Protein AF-A0A077QDA9-F1 (afdb_monomer)

Mean predicted aligned error: 16.92 Å

Organism: NCBI:txid1379677

Structure (mmCIF, N/CA/C/O backbone):
data_AF-A0A077QDA9-F1
#
_entry.id   AF-A0A077QDA9-F1
#
loop_
_atom_site.group_PDB
_atom_site.id
_atom_site.type_symbol
_atom_site.label_atom_id
_atom_site.label_alt_id
_atom_site.label_comp_id
_atom_site.label_asym_id
_atom_site.label_entity_id
_atom_site.label_seq_id
_atom_site.pdbx_PDB_ins_code
_atom_site.Cartn_x
_atom_site.Cartn_y
_atom_site.Cartn_z
_atom_site.occupancy
_atom_site.B_iso_or_equiv
_atom_site.auth_seq_id
_atom_site.auth_comp_id
_atom_site.auth_asym_id
_atom_site.auth_atom_id
_atom_site.pdbx_PDB_model_num
ATOM 1 N N . MET A 1 1 ? 4.779 4.333 -20.391 1.00 84.81 1 MET A N 1
ATOM 2 C CA . MET A 1 1 ? 4.611 2.876 -20.221 1.00 84.81 1 MET A CA 1
ATOM 3 C C . MET A 1 1 ? 5.271 2.506 -18.909 1.00 84.81 1 MET A C 1
ATOM 5 O O . MET A 1 1 ? 6.399 2.942 -18.692 1.00 84.81 1 MET A O 1
ATOM 9 N N . LYS A 1 2 ? 4.552 1.804 -18.035 1.00 90.75 2 LYS A N 1
ATOM 10 C CA . LYS A 1 2 ? 5.059 1.362 -16.731 1.00 90.75 2 LYS A CA 1
ATOM 11 C C . LYS A 1 2 ? 5.657 -0.035 -16.846 1.00 90.75 2 LYS A C 1
ATOM 13 O O . LYS A 1 2 ? 5.278 -0.793 -17.736 1.00 90.75 2 LYS A O 1
ATOM 18 N N . TYR A 1 3 ? 6.557 -0.365 -15.932 1.00 93.69 3 TYR A N 1
ATOM 19 C CA . TYR A 1 3 ? 7.216 -1.661 -15.848 1.00 93.69 3 TYR A CA 1
ATOM 20 C C . TYR A 1 3 ? 7.189 -2.170 -14.408 1.00 93.69 3 TYR A C 1
ATOM 22 O O . TYR A 1 3 ? 7.373 -1.383 -13.478 1.00 93.69 3 TYR A O 1
ATOM 30 N N . LEU A 1 4 ? 6.969 -3.473 -14.238 1.00 93.62 4 LEU A N 1
ATOM 31 C CA . LEU A 1 4 ? 7.128 -4.182 -12.975 1.00 93.62 4 LEU A CA 1
ATOM 32 C C . LEU A 1 4 ? 8.562 -4.697 -12.904 1.00 93.62 4 LEU A C 1
ATOM 34 O O . LEU A 1 4 ? 8.940 -5.564 -13.690 1.00 93.62 4 LEU A O 1
ATOM 38 N N . VAL A 1 5 ? 9.342 -4.164 -11.971 1.00 96.06 5 VAL A N 1
ATOM 39 C CA . VAL A 1 5 ? 10.663 -4.683 -11.619 1.00 96.06 5 VAL A CA 1
ATOM 40 C C . VAL A 1 5 ? 10.491 -5.752 -10.545 1.00 96.06 5 VAL A C 1
ATOM 42 O O . VAL A 1 5 ? 9.854 -5.493 -9.522 1.00 96.06 5 VAL A O 1
ATOM 45 N N . SER A 1 6 ? 11.067 -6.935 -10.759 1.00 91.75 6 SER A N 1
ATOM 46 C CA . SER A 1 6 ? 10.954 -8.055 -9.810 1.00 91.75 6 SER A CA 1
ATOM 47 C C . SER A 1 6 ? 12.058 -8.064 -8.751 1.00 91.75 6 SER A C 1
ATOM 49 O O . SER A 1 6 ? 11.792 -8.373 -7.595 1.00 91.75 6 SER A O 1
ATOM 51 N N . ASN A 1 7 ? 13.291 -7.720 -9.136 1.00 91.81 7 ASN A N 1
ATOM 52 C CA . ASN A 1 7 ? 14.493 -7.807 -8.300 1.00 91.81 7 ASN A CA 1
ATOM 53 C C . ASN A 1 7 ? 15.337 -6.535 -8.444 1.00 91.81 7 ASN A C 1
ATOM 55 O O . ASN A 1 7 ? 15.360 -5.945 -9.525 1.00 91.81 7 ASN A O 1
ATOM 59 N N . THR A 1 8 ? 16.080 -6.163 -7.399 1.00 95.38 8 THR A N 1
ATOM 60 C CA . THR A 1 8 ? 17.061 -5.072 -7.482 1.00 95.38 8 THR A CA 1
ATOM 61 C C . THR A 1 8 ? 18.172 -5.421 -8.474 1.00 95.38 8 THR A C 1
ATOM 63 O O . THR A 1 8 ? 18.696 -6.537 -8.442 1.00 95.38 8 THR A O 1
ATOM 66 N N . ALA A 1 9 ? 18.546 -4.484 -9.347 1.00 95.56 9 ALA A N 1
ATOM 67 C CA . ALA A 1 9 ? 19.625 -4.667 -10.320 1.00 95.56 9 ALA A CA 1
ATOM 68 C C . ALA A 1 9 ? 20.266 -3.330 -10.711 1.00 95.56 9 ALA A C 1
ATOM 70 O O . ALA A 1 9 ? 19.568 -2.328 -10.819 1.00 95.56 9 ALA A O 1
ATOM 71 N N . ILE A 1 10 ? 21.573 -3.317 -10.988 1.00 96.81 10 ILE A N 1
ATOM 72 C CA . ILE A 1 10 ? 22.285 -2.126 -11.478 1.00 96.81 10 ILE A CA 1
ATOM 73 C C . ILE A 1 10 ? 22.622 -2.319 -12.956 1.00 96.81 10 ILE A C 1
ATOM 75 O O . ILE A 1 10 ? 23.375 -3.222 -13.328 1.00 96.81 10 ILE A O 1
ATOM 79 N N . LEU A 1 11 ? 22.074 -1.452 -13.803 1.00 96.25 11 LEU A N 1
ATOM 80 C CA . LEU A 1 11 ? 22.391 -1.382 -15.224 1.00 96.25 11 LEU A CA 1
ATOM 81 C C . LEU A 1 11 ? 23.582 -0.442 -15.425 1.00 96.25 11 LEU A C 1
ATOM 83 O O . LEU A 1 11 ? 23.560 0.687 -14.940 1.00 96.25 11 LEU A O 1
ATOM 87 N N . ASN A 1 12 ? 24.612 -0.911 -16.129 1.00 96.00 12 ASN A N 1
ATOM 88 C CA . ASN A 1 12 ? 25.852 -0.174 -16.370 1.00 96.00 12 ASN A CA 1
ATOM 89 C C . ASN A 1 12 ? 25.928 0.197 -17.855 1.00 96.00 12 ASN A C 1
ATOM 91 O O . ASN A 1 12 ? 25.952 -0.688 -18.711 1.00 96.00 12 ASN A O 1
ATOM 95 N N . PHE A 1 13 ? 25.960 1.493 -18.151 1.00 95.00 13 PHE A N 1
ATOM 96 C CA . PHE A 1 13 ? 25.927 2.030 -19.509 1.00 95.00 13 PHE A CA 1
ATOM 97 C C . PHE A 1 13 ? 27.341 2.330 -20.030 1.00 95.00 13 PHE A C 1
ATOM 99 O O . PHE A 1 13 ? 28.312 2.411 -19.277 1.00 95.00 13 PHE A O 1
ATOM 106 N N . VAL A 1 14 ? 27.470 2.453 -21.354 1.00 91.88 14 VAL A N 1
ATOM 107 C CA . VAL A 1 14 ? 28.768 2.594 -22.049 1.00 91.88 14 VAL A CA 1
ATOM 108 C C . VAL A 1 14 ? 29.463 3.940 -21.814 1.00 91.88 14 VAL A C 1
ATOM 110 O O . VAL A 1 14 ? 30.656 4.065 -22.066 1.00 91.88 14 VAL A O 1
ATOM 113 N N . ASP A 1 15 ? 28.723 4.932 -21.329 1.00 92.25 15 ASP A N 1
ATOM 114 C CA . ASP A 1 15 ? 29.201 6.243 -20.882 1.00 92.25 15 ASP A CA 1
ATOM 115 C C . ASP A 1 15 ? 29.725 6.229 -19.429 1.00 92.25 15 ASP A C 1
ATOM 117 O O . ASP A 1 15 ? 30.247 7.234 -18.951 1.00 92.25 15 ASP A O 1
ATOM 121 N N . GLY A 1 16 ? 29.597 5.097 -18.727 1.00 92.19 16 GLY A N 1
ATOM 122 C CA . GLY A 1 16 ? 29.921 4.948 -17.308 1.00 92.19 16 GLY A CA 1
ATOM 123 C C . GLY A 1 16 ? 28.764 5.277 -16.358 1.00 92.19 16 GLY A C 1
ATOM 124 O O . GLY A 1 16 ? 28.925 5.120 -15.146 1.00 92.19 16 GLY A O 1
ATOM 125 N N . THR A 1 17 ? 27.600 5.691 -16.870 1.00 94.19 17 THR A N 1
ATOM 126 C CA . THR A 1 17 ? 26.406 5.936 -16.052 1.00 94.19 17 THR A CA 1
ATOM 127 C C . THR A 1 17 ? 25.863 4.619 -15.497 1.00 94.19 17 THR A C 1
ATOM 129 O O . THR A 1 17 ? 25.898 3.573 -16.151 1.00 94.19 17 THR A O 1
ATOM 132 N N . GLN A 1 18 ? 25.333 4.665 -14.275 1.00 95.75 18 GLN A N 1
ATOM 133 C CA . GLN A 1 18 ? 24.681 3.531 -13.624 1.00 95.75 18 GLN A CA 1
ATOM 134 C C . GLN A 1 18 ? 23.232 3.877 -13.292 1.00 95.75 18 GLN A C 1
ATOM 136 O O . GLN A 1 18 ? 22.946 4.969 -12.800 1.00 95.75 18 GLN A O 1
ATOM 141 N N . VAL A 1 19 ? 22.318 2.940 -13.545 1.00 96.38 19 VAL A N 1
ATOM 142 C CA . VAL A 1 19 ? 20.899 3.065 -13.186 1.00 96.38 19 VAL A CA 1
ATOM 143 C C . VAL A 1 19 ? 20.502 1.866 -12.343 1.00 96.38 19 VAL A C 1
ATOM 145 O O . VAL A 1 19 ? 20.513 0.732 -12.822 1.00 96.38 19 VAL A O 1
ATOM 148 N N . GLU A 1 20 ? 20.138 2.120 -11.089 1.00 97.00 20 GLU A N 1
ATOM 149 C CA . GLU A 1 20 ? 19.581 1.100 -10.206 1.00 97.00 20 GLU A CA 1
ATOM 150 C C . GLU A 1 20 ? 18.076 0.933 -10.467 1.00 97.00 20 GLU A C 1
ATOM 152 O O . GLU A 1 20 ? 17.308 1.897 -10.511 1.00 97.00 20 GLU A O 1
ATOM 157 N N . LEU A 1 21 ? 17.659 -0.313 -10.669 1.00 96.94 21 LEU A N 1
ATOM 158 C CA . LEU A 1 21 ? 16.270 -0.741 -10.711 1.00 96.94 21 LEU A CA 1
ATOM 159 C C . LEU A 1 21 ? 15.897 -1.237 -9.313 1.00 96.94 21 LEU A C 1
ATOM 161 O O . LEU A 1 21 ? 16.555 -2.139 -8.800 1.00 96.94 21 LEU A O 1
ATOM 165 N N . TYR A 1 22 ? 14.824 -0.705 -8.731 1.00 96.12 22 TYR A N 1
ATOM 166 C CA . TYR A 1 22 ? 14.253 -1.200 -7.475 1.00 96.12 22 TYR A CA 1
ATOM 167 C C . TYR A 1 22 ? 12.982 -2.016 -7.745 1.00 96.12 22 TYR A C 1
ATOM 169 O O . TYR A 1 22 ? 12.247 -1.662 -8.670 1.00 96.12 22 TYR A O 1
ATOM 177 N N . PRO A 1 23 ? 12.685 -3.071 -6.960 1.00 96.06 23 PRO A N 1
ATOM 178 C CA . PRO A 1 23 ? 11.438 -3.823 -7.075 1.00 96.06 23 PRO A CA 1
ATOM 179 C C . PRO A 1 23 ? 10.204 -2.928 -6.914 1.00 96.06 23 PRO A C 1
ATOM 181 O O . PRO A 1 23 ? 10.098 -2.177 -5.945 1.00 96.06 23 PRO A O 1
ATOM 184 N N . GLY A 1 24 ? 9.250 -3.039 -7.838 1.00 92.06 24 GLY A N 1
ATOM 185 C CA . GLY A 1 24 ? 8.053 -2.196 -7.847 1.00 92.06 24 GLY A CA 1
ATOM 186 C C . GLY A 1 24 ? 7.606 -1.769 -9.241 1.00 92.06 24 GLY A C 1
ATOM 187 O O . GLY A 1 24 ? 8.106 -2.252 -10.257 1.00 92.06 24 GLY A O 1
ATOM 188 N N . ILE A 1 25 ? 6.624 -0.863 -9.290 1.00 92.25 25 ILE A N 1
ATOM 189 C CA . ILE A 1 25 ? 6.067 -0.333 -10.539 1.00 92.25 25 ILE A CA 1
ATOM 190 C C . ILE A 1 25 ? 6.686 1.031 -10.840 1.00 92.25 25 ILE A C 1
ATOM 192 O O . ILE A 1 25 ? 6.397 2.016 -10.160 1.00 92.25 25 ILE A O 1
ATOM 196 N N . HIS A 1 26 ? 7.479 1.101 -11.906 1.00 93.69 26 HIS A N 1
ATOM 197 C CA . HIS A 1 26 ? 8.246 2.291 -12.271 1.00 93.69 26 HIS A CA 1
ATOM 198 C C . HIS A 1 26 ? 8.055 2.676 -13.745 1.00 93.69 26 HIS A C 1
ATOM 200 O O . HIS A 1 26 ? 7.663 1.864 -14.584 1.00 93.69 26 HIS A O 1
ATOM 206 N N . SER A 1 27 ? 8.336 3.939 -14.061 1.00 93.38 27 SER A N 1
ATOM 207 C CA . SER A 1 27 ? 8.429 4.445 -15.434 1.00 93.38 27 SER A CA 1
ATOM 208 C C . SER A 1 27 ? 9.892 4.733 -15.741 1.00 93.38 27 SER A C 1
ATOM 210 O O . SER A 1 27 ? 10.549 5.425 -14.968 1.00 93.38 27 SER A O 1
ATOM 212 N N . PHE A 1 28 ? 10.383 4.238 -16.873 1.00 93.50 28 PHE A N 1
ATOM 213 C CA . PHE A 1 28 ? 11.784 4.360 -17.277 1.00 93.50 28 PHE A CA 1
ATOM 214 C C . PHE A 1 28 ? 11.922 5.136 -18.589 1.00 93.50 28 PHE A C 1
ATOM 216 O O . PHE A 1 28 ? 10.994 5.177 -19.404 1.00 93.50 28 PHE A O 1
ATOM 223 N N . THR A 1 29 ? 13.085 5.755 -18.801 1.00 94.69 29 THR A N 1
ATOM 224 C CA . THR A 1 29 ? 13.423 6.392 -20.080 1.00 94.69 29 THR A CA 1
ATOM 225 C C . THR A 1 29 ? 13.629 5.331 -21.164 1.00 94.69 29 THR A C 1
ATOM 227 O O . THR A 1 29 ? 13.924 4.170 -20.877 1.00 94.69 29 THR A O 1
ATOM 230 N N . LYS A 1 30 ? 13.498 5.722 -22.438 1.00 93.62 30 LYS A N 1
ATOM 231 C CA . LYS A 1 30 ? 13.694 4.802 -23.573 1.00 93.62 30 LYS A CA 1
ATOM 232 C C . LYS A 1 30 ? 15.099 4.184 -23.593 1.00 93.62 30 LYS A C 1
ATOM 234 O O . LYS A 1 30 ? 15.249 3.035 -23.980 1.00 93.62 30 LYS A O 1
ATOM 239 N N . GLU A 1 31 ? 16.102 4.937 -23.158 1.00 94.00 31 GLU A N 1
ATOM 240 C CA . GLU A 1 31 ? 17.486 4.479 -23.019 1.00 94.00 31 GLU A CA 1
ATOM 241 C C . GLU A 1 31 ? 17.618 3.334 -22.009 1.00 94.00 31 GLU A C 1
ATOM 243 O O . GLU A 1 31 ? 18.175 2.290 -22.339 1.00 94.00 31 GLU A O 1
ATOM 248 N N . VAL A 1 32 ? 17.008 3.480 -20.828 1.00 94.94 32 VAL A N 1
ATOM 249 C CA . VAL A 1 32 ? 16.997 2.435 -19.794 1.00 94.94 32 VAL A CA 1
ATOM 250 C C . VAL A 1 32 ? 16.236 1.193 -20.257 1.00 94.94 32 VAL A C 1
ATOM 252 O O . VAL A 1 32 ? 16.728 0.083 -20.085 1.00 94.94 32 VAL A O 1
ATOM 255 N N . VAL A 1 33 ? 15.084 1.368 -20.912 1.00 95.06 33 VAL A N 1
ATOM 256 C CA . VAL A 1 33 ? 14.289 0.256 -21.469 1.00 95.06 33 VAL A CA 1
ATOM 257 C C . VAL A 1 33 ? 15.045 -0.509 -22.564 1.00 95.06 33 VAL A C 1
ATOM 259 O O . VAL A 1 33 ? 14.911 -1.725 -22.672 1.00 95.06 33 VAL A O 1
ATOM 262 N N . ASN A 1 34 ? 15.848 0.191 -23.368 1.00 95.00 34 ASN A N 1
ATOM 263 C CA . ASN A 1 34 ? 16.648 -0.397 -24.444 1.00 95.00 34 ASN A CA 1
ATOM 264 C C . ASN A 1 34 ? 17.921 -1.111 -23.949 1.00 95.00 34 ASN A C 1
ATOM 266 O O . ASN A 1 34 ? 18.603 -1.749 -24.754 1.00 95.00 34 ASN A O 1
ATOM 270 N N . HIS A 1 35 ? 18.279 -0.999 -22.667 1.00 95.75 35 HIS A N 1
ATOM 271 C CA . HIS A 1 35 ? 19.457 -1.668 -22.124 1.00 95.75 35 HIS A CA 1
ATOM 272 C C . HIS A 1 35 ? 19.278 -3.195 -22.168 1.00 95.75 35 HIS A C 1
ATOM 274 O O . HIS A 1 35 ? 18.262 -3.725 -21.725 1.00 95.75 35 HIS A O 1
ATOM 280 N N . TRP A 1 36 ? 20.287 -3.923 -22.655 1.00 94.81 36 TRP A N 1
ATOM 281 C CA . TRP A 1 36 ? 20.205 -5.365 -22.945 1.00 94.81 36 TRP A CA 1
ATOM 282 C C . TRP A 1 36 ? 19.717 -6.226 -21.764 1.00 94.81 36 TRP A C 1
ATOM 284 O O . TRP A 1 36 ? 18.959 -7.171 -21.964 1.00 94.81 36 TRP A O 1
ATOM 294 N N . ALA A 1 37 ? 20.108 -5.881 -20.532 1.00 95.00 37 ALA A N 1
ATOM 295 C CA . ALA A 1 37 ? 19.689 -6.590 -19.320 1.00 95.00 37 ALA A CA 1
ATOM 296 C C . ALA A 1 37 ? 18.331 -6.130 -18.745 1.00 95.00 37 ALA A C 1
ATOM 298 O O . ALA A 1 37 ? 17.807 -6.780 -17.845 1.00 95.00 37 ALA A O 1
ATOM 299 N N . PHE A 1 38 ? 17.734 -5.033 -19.230 1.00 95.25 38 PHE A N 1
ATOM 300 C CA . PHE A 1 38 ? 16.520 -4.454 -18.634 1.00 95.25 38 PHE A CA 1
ATOM 301 C C . PHE A 1 38 ? 15.347 -5.446 -18.630 1.00 95.25 38 PHE A C 1
ATOM 303 O O . PHE A 1 38 ? 14.721 -5.665 -17.594 1.00 95.25 38 PHE A O 1
ATOM 310 N N . ALA A 1 39 ? 15.112 -6.128 -19.756 1.00 93.94 39 ALA A N 1
ATOM 311 C CA . ALA A 1 39 ? 14.031 -7.105 -19.905 1.00 93.94 39 ALA A CA 1
ATOM 312 C C . ALA A 1 39 ? 14.178 -8.364 -19.019 1.00 93.94 39 ALA A C 1
ATOM 314 O O . ALA A 1 39 ? 13.207 -9.098 -18.847 1.00 93.94 39 ALA A O 1
ATOM 315 N N . ALA A 1 40 ? 15.360 -8.618 -18.442 1.00 94.56 40 ALA A N 1
ATOM 316 C CA . ALA A 1 40 ? 15.570 -9.703 -17.478 1.00 94.56 40 ALA A CA 1
ATOM 317 C C . ALA A 1 40 ? 15.106 -9.339 -16.053 1.00 94.56 40 ALA A C 1
ATOM 319 O O . ALA A 1 40 ? 14.871 -10.227 -15.235 1.00 94.56 40 ALA A O 1
ATOM 320 N N . HIS A 1 41 ? 14.966 -8.043 -15.756 1.00 94.81 41 HIS A N 1
ATOM 321 C CA . HIS A 1 41 ? 14.607 -7.530 -14.430 1.00 94.81 41 HIS A CA 1
ATOM 322 C C . HIS A 1 41 ? 13.244 -6.833 -14.398 1.00 94.81 41 HIS A C 1
ATOM 324 O O . HIS A 1 41 ? 12.617 -6.794 -13.337 1.00 94.81 41 HIS A O 1
ATOM 330 N N . ALA A 1 42 ? 12.789 -6.299 -15.536 1.00 94.81 42 ALA A N 1
ATOM 331 C CA . ALA A 1 42 ? 11.599 -5.471 -15.657 1.00 94.81 42 ALA A CA 1
ATOM 332 C C . ALA A 1 42 ? 10.681 -5.933 -16.803 1.00 94.81 42 ALA A C 1
ATOM 334 O O . ALA A 1 42 ? 11.109 -6.050 -17.951 1.00 94.81 42 ALA A O 1
ATOM 335 N N . GLN A 1 43 ? 9.395 -6.143 -16.508 1.00 92.50 43 GLN A N 1
ATOM 336 C CA . GLN A 1 43 ? 8.370 -6.516 -17.493 1.00 92.50 43 GLN A CA 1
ATOM 337 C C . GLN A 1 43 ? 7.392 -5.356 -17.735 1.00 92.50 43 GLN A C 1
ATOM 339 O O . GLN A 1 43 ? 7.008 -4.694 -16.770 1.00 92.50 43 GLN A O 1
ATOM 344 N N . PRO A 1 44 ? 6.964 -5.076 -18.982 1.00 92.06 44 PRO A N 1
ATOM 345 C CA . PRO A 1 44 ? 5.989 -4.021 -19.253 1.00 92.06 44 PRO A CA 1
ATOM 346 C C . PRO A 1 44 ? 4.635 -4.346 -18.614 1.00 92.06 44 PRO A C 1
ATOM 348 O O . PRO A 1 44 ? 4.172 -5.483 -18.661 1.00 92.06 44 PRO A O 1
ATOM 351 N N . ILE A 1 45 ? 3.986 -3.330 -18.050 1.00 87.31 45 ILE A N 1
ATOM 352 C CA . ILE A 1 45 ? 2.625 -3.415 -17.513 1.00 87.31 45 ILE A CA 1
ATOM 353 C C . ILE A 1 45 ? 1.685 -2.696 -18.477 1.00 87.31 45 ILE A C 1
ATOM 355 O O . ILE A 1 45 ? 1.865 -1.501 -18.738 1.00 87.31 45 ILE A O 1
ATOM 359 N N . ASP A 1 46 ? 0.650 -3.390 -18.951 1.00 82.56 46 ASP A N 1
ATOM 360 C CA . ASP A 1 46 ? -0.494 -2.720 -19.567 1.00 82.56 46 ASP A CA 1
ATOM 361 C C . ASP A 1 46 ? -1.320 -2.019 -18.474 1.00 82.56 46 ASP A C 1
ATOM 363 O O . ASP A 1 46 ? -1.817 -2.632 -17.524 1.00 82.56 46 ASP A O 1
ATOM 367 N N . GLU A 1 47 ? -1.476 -0.702 -18.599 1.00 70.75 47 GLU A N 1
ATOM 368 C CA . GLU A 1 47 ? -2.270 0.097 -17.667 1.00 70.75 47 GLU A CA 1
ATOM 369 C C . GLU A 1 47 ? -3.766 -0.259 -17.712 1.00 70.75 47 GLU A C 1
ATOM 371 O O . GLU A 1 47 ? -4.483 0.017 -16.748 1.00 70.75 47 GLU A O 1
ATOM 376 N N . ASN A 1 48 ? -4.245 -0.898 -18.785 1.00 68.81 48 ASN A N 1
ATOM 377 C CA . ASN A 1 48 ? -5.599 -1.444 -18.855 1.00 68.81 48 ASN A CA 1
ATOM 378 C C . ASN A 1 48 ? -5.747 -2.708 -17.998 1.00 68.81 48 ASN A C 1
ATOM 380 O O . ASN A 1 48 ? -6.729 -2.819 -17.262 1.00 68.81 48 ASN A O 1
ATOM 384 N N . GLU A 1 49 ? -4.763 -3.615 -18.007 1.00 64.31 49 GLU A N 1
ATOM 385 C CA . GLU A 1 49 ? -4.752 -4.767 -17.094 1.00 64.31 49 GLU A CA 1
ATOM 386 C C . GLU A 1 49 ? -4.674 -4.333 -15.628 1.00 64.31 49 GLU A C 1
ATOM 388 O O . GLU A 1 49 ? -5.327 -4.931 -14.772 1.00 64.31 49 GLU A O 1
ATOM 393 N N . LEU A 1 50 ? -3.897 -3.287 -15.327 1.00 63.25 50 LEU A N 1
ATOM 394 C CA . LEU A 1 50 ? -3.772 -2.766 -13.964 1.00 63.25 50 LEU A CA 1
ATOM 395 C C . LEU A 1 50 ? -5.123 -2.234 -13.455 1.00 63.25 50 LEU A C 1
ATOM 397 O O . LEU A 1 50 ? -5.590 -2.652 -12.399 1.00 63.25 50 LEU A O 1
ATOM 401 N N . LYS A 1 51 ? -5.817 -1.414 -14.259 1.00 62.38 51 LYS A N 1
ATOM 402 C CA . LYS A 1 51 ? -7.167 -0.910 -13.936 1.00 62.38 51 LYS A CA 1
ATOM 403 C C . LYS A 1 51 ? -8.195 -2.034 -13.778 1.00 62.38 51 LYS A C 1
ATOM 405 O O . LYS A 1 51 ? -9.091 -1.925 -12.938 1.00 62.38 51 LYS A O 1
ATOM 410 N N . GLN A 1 52 ? -8.079 -3.113 -14.556 1.00 57.25 52 GLN A N 1
ATOM 411 C CA . GLN A 1 52 ? -8.920 -4.300 -14.390 1.00 57.25 52 GLN A CA 1
ATOM 412 C C . GLN A 1 52 ? -8.600 -5.053 -13.091 1.00 57.25 52 GLN A C 1
ATOM 414 O O . GLN A 1 52 ? -9.533 -5.437 -12.390 1.00 57.25 52 GLN A O 1
ATOM 419 N N . LYS A 1 53 ? -7.321 -5.208 -12.720 1.00 56.25 53 LYS A N 1
ATOM 420 C CA . LYS A 1 53 ? -6.898 -5.829 -11.450 1.00 56.25 53 LYS A CA 1
ATOM 421 C C . LYS A 1 53 ? -7.322 -5.015 -10.221 1.00 56.25 53 LYS A C 1
ATOM 423 O O . LYS A 1 53 ? -7.779 -5.623 -9.261 1.00 56.25 53 LYS A O 1
ATOM 428 N N . ASP A 1 54 ? -7.280 -3.683 -10.265 1.00 55.25 54 ASP A N 1
ATOM 429 C CA . ASP A 1 54 ? -7.783 -2.824 -9.175 1.00 55.25 54 ASP A CA 1
ATOM 430 C C . ASP A 1 54 ? -9.318 -2.876 -9.059 1.00 55.25 54 ASP A C 1
ATOM 432 O O . ASP A 1 54 ? -9.881 -3.045 -7.972 1.00 55.25 54 ASP A O 1
ATOM 436 N N . SER A 1 55 ? -10.024 -2.808 -10.194 1.00 54.59 55 SER A N 1
ATOM 437 C CA . SER A 1 55 ? -11.489 -2.965 -10.236 1.00 54.59 55 SER A CA 1
ATOM 438 C C . SER A 1 55 ? -11.910 -4.326 -9.670 1.00 54.59 55 SER A C 1
ATOM 440 O O . SER A 1 55 ? -12.837 -4.419 -8.855 1.00 54.59 55 SER A O 1
ATOM 442 N N . ASN A 1 56 ? -11.158 -5.363 -10.043 1.00 54.06 56 ASN A N 1
ATOM 443 C CA . ASN A 1 56 ? -11.304 -6.743 -9.610 1.00 54.06 56 ASN A CA 1
ATOM 444 C C . ASN A 1 56 ? -10.418 -7.091 -8.398 1.00 54.06 56 ASN A C 1
ATOM 446 O O . ASN A 1 56 ? -10.071 -8.261 -8.221 1.00 54.06 56 ASN A O 1
ATOM 450 N N . ALA A 1 57 ? -10.071 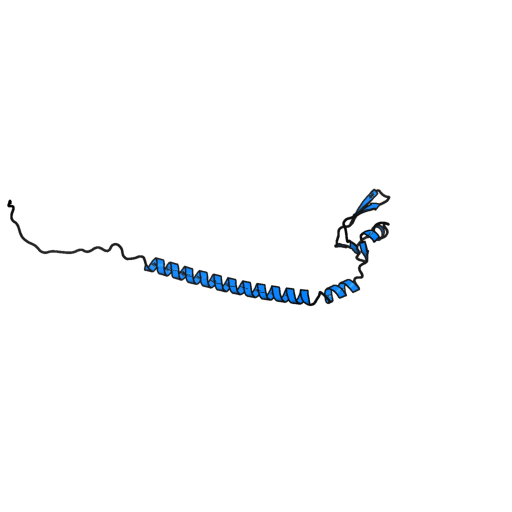-6.105 -7.552 1.00 57.94 57 ALA A N 1
ATOM 451 C CA . ALA A 1 57 ? -9.427 -6.371 -6.269 1.00 57.94 57 ALA A CA 1
ATOM 452 C C . ALA A 1 57 ? -10.282 -7.423 -5.546 1.00 57.94 57 ALA A C 1
ATOM 454 O O . ALA A 1 57 ? -11.486 -7.183 -5.362 1.00 57.94 57 ALA A O 1
ATOM 455 N N . PRO A 1 58 ? -9.713 -8.610 -5.254 1.00 61.88 58 PRO A N 1
ATOM 456 C CA . PRO A 1 58 ? -10.486 -9.835 -5.134 1.00 61.88 58 PRO A CA 1
ATOM 457 C C . PRO A 1 58 ? -11.556 -9.682 -4.064 1.00 61.88 58 PRO A C 1
ATOM 459 O O . PRO A 1 58 ? -11.320 -9.068 -3.023 1.00 61.88 58 PRO A O 1
ATOM 462 N N . SER A 1 59 ? -12.746 -10.231 -4.326 1.00 64.06 59 SER A N 1
ATOM 463 C CA . SER A 1 59 ? -13.922 -10.050 -3.459 1.00 64.06 59 SER A CA 1
ATOM 464 C C . SER A 1 59 ? -13.629 -10.395 -1.988 1.00 64.06 59 SER A C 1
ATOM 466 O O . SER A 1 59 ? -14.159 -9.754 -1.084 1.00 64.06 59 SER A O 1
ATOM 468 N N . SER A 1 60 ? -12.693 -11.323 -1.751 1.00 73.50 60 SER A N 1
ATOM 469 C CA . SER A 1 60 ? -12.123 -11.644 -0.439 1.00 73.50 60 SER A CA 1
ATOM 470 C C . SER A 1 60 ? -11.449 -10.461 0.267 1.00 73.50 60 SER A C 1
ATOM 472 O O . SER A 1 60 ? -11.737 -10.245 1.434 1.00 73.50 60 SER A O 1
ATOM 474 N N . LEU A 1 61 ? -10.610 -9.657 -0.398 1.00 83.00 61 LEU A N 1
ATOM 475 C CA . LEU A 1 61 ? -9.977 -8.482 0.220 1.00 83.00 61 LEU A CA 1
ATOM 476 C C . LEU A 1 61 ? -11.002 -7.389 0.538 1.00 83.00 61 LEU A C 1
ATOM 478 O O . LEU A 1 61 ? -10.948 -6.796 1.611 1.00 83.00 61 LEU A O 1
ATOM 482 N N . LYS A 1 62 ? -11.980 -7.148 -0.346 1.00 82.00 62 LYS A N 1
ATOM 483 C CA . LYS A 1 62 ? -13.070 -6.191 -0.063 1.00 82.00 62 LYS A CA 1
ATOM 484 C C . LYS A 1 62 ? -13.965 -6.673 1.088 1.00 82.00 62 LYS A C 1
ATOM 486 O O . LYS A 1 62 ? -14.445 -5.849 1.864 1.00 82.00 62 LYS A O 1
ATOM 491 N N . ALA A 1 63 ? -14.179 -7.984 1.216 1.00 84.12 63 ALA A N 1
ATOM 492 C CA . ALA A 1 63 ? -14.890 -8.583 2.343 1.00 84.12 63 ALA A CA 1
ATOM 493 C C . ALA A 1 63 ? -14.079 -8.505 3.648 1.00 84.12 63 ALA A C 1
ATOM 495 O O . ALA A 1 63 ? -14.631 -8.120 4.675 1.00 84.12 63 ALA A O 1
ATOM 496 N N . GLU A 1 64 ? -12.778 -8.794 3.604 1.00 89.19 64 GLU A N 1
ATOM 497 C CA . GLU A 1 64 ? -11.898 -8.749 4.774 1.00 89.19 64 GLU A CA 1
ATOM 498 C C . GLU A 1 64 ? -11.715 -7.314 5.285 1.00 89.19 64 GLU A C 1
ATOM 500 O O . GLU A 1 64 ? -11.812 -7.089 6.485 1.00 89.19 64 GLU A O 1
ATOM 505 N N . ILE A 1 65 ? -11.589 -6.318 4.396 1.00 90.19 65 ILE A N 1
ATOM 506 C CA . ILE A 1 65 ? -11.613 -4.895 4.779 1.00 90.19 65 ILE A CA 1
ATOM 507 C C . ILE A 1 65 ? -12.912 -4.564 5.526 1.00 90.19 65 ILE A C 1
ATOM 509 O O . ILE A 1 65 ? -12.851 -4.020 6.622 1.00 90.19 65 ILE A O 1
ATOM 513 N N . LYS A 1 66 ? -14.085 -4.939 4.991 1.00 91.44 66 LYS A N 1
ATOM 514 C CA . LYS A 1 66 ? -15.375 -4.699 5.670 1.00 91.44 66 LYS A CA 1
ATOM 515 C C . LYS A 1 66 ? -15.460 -5.384 7.036 1.00 91.44 66 LYS A C 1
ATOM 517 O O . LYS A 1 66 ? -15.957 -4.777 7.981 1.00 91.44 66 LYS A O 1
ATOM 522 N N . LYS A 1 67 ? -14.978 -6.626 7.139 1.00 94.19 67 LYS A N 1
ATOM 523 C CA . LYS A 1 67 ? -14.915 -7.387 8.393 1.00 94.19 67 LYS A CA 1
ATOM 524 C C . LYS A 1 67 ? -14.025 -6.684 9.421 1.00 94.19 67 LYS A C 1
ATOM 526 O O . LYS A 1 67 ? -14.482 -6.438 10.530 1.00 94.19 67 LYS A O 1
ATOM 531 N N . LEU A 1 68 ? -12.812 -6.292 9.034 1.00 95.81 68 LEU A N 1
ATOM 532 C CA . LEU A 1 68 ? -11.873 -5.575 9.899 1.00 95.81 68 LEU A CA 1
ATOM 533 C C . LEU A 1 68 ? -12.392 -4.185 10.297 1.00 95.81 68 LEU A C 1
ATOM 535 O O . LEU A 1 68 ? -12.166 -3.757 11.426 1.00 95.81 68 LEU A O 1
ATOM 539 N N . THR A 1 69 ? -13.115 -3.473 9.426 1.00 95.50 69 THR A N 1
ATOM 540 C CA . THR A 1 69 ? -13.786 -2.213 9.794 1.00 95.50 69 THR A CA 1
ATOM 541 C C . THR A 1 69 ? -14.848 -2.449 10.871 1.00 95.50 69 THR A C 1
ATOM 543 O O . THR A 1 69 ? -14.798 -1.797 11.911 1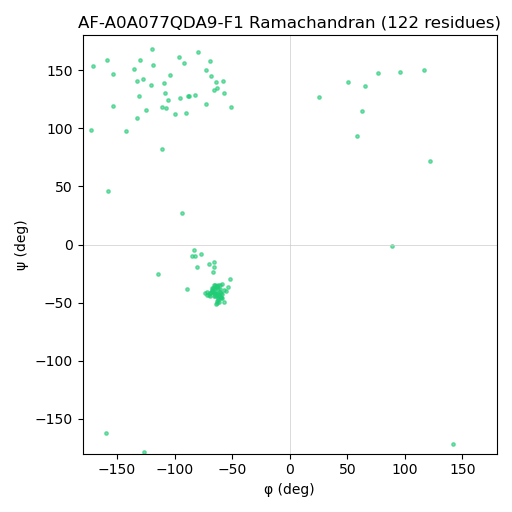.00 95.50 69 THR A O 1
ATOM 546 N N . ALA A 1 70 ? -15.746 -3.419 10.675 1.00 95.44 70 ALA A N 1
ATOM 547 C CA . ALA A 1 70 ? -16.793 -3.743 11.648 1.00 95.44 70 ALA A CA 1
ATOM 548 C C . ALA A 1 70 ? -16.224 -4.249 12.990 1.00 95.44 70 ALA A C 1
ATOM 550 O O . ALA A 1 70 ? -16.743 -3.916 14.055 1.00 95.44 70 ALA A O 1
ATOM 551 N N . GLU A 1 71 ? -15.133 -5.019 12.957 1.00 96.69 71 GLU A N 1
ATOM 552 C CA . GLU A 1 71 ? -14.427 -5.477 14.157 1.00 96.69 71 GLU A CA 1
ATOM 553 C C . GLU A 1 71 ? -13.804 -4.304 14.931 1.00 96.69 71 GLU A C 1
ATOM 555 O O . GLU A 1 71 ? -13.988 -4.207 16.143 1.00 96.69 71 GLU A O 1
ATOM 560 N N . ASN A 1 72 ? -13.154 -3.357 14.243 1.00 96.50 72 ASN A N 1
ATOM 561 C CA . ASN A 1 72 ? -12.613 -2.146 14.870 1.00 96.50 72 ASN A CA 1
ATOM 562 C C . ASN A 1 72 ? -13.707 -1.264 15.498 1.00 96.50 72 ASN A C 1
ATOM 564 O O . ASN A 1 72 ? -13.527 -0.768 16.610 1.00 96.50 72 ASN A O 1
ATOM 568 N N . GLU A 1 73 ? -14.850 -1.091 14.829 1.00 96.94 73 GLU A N 1
ATOM 569 C CA . GLU A 1 73 ? -16.004 -0.366 15.382 1.00 96.94 73 GLU A CA 1
ATOM 570 C C . GLU A 1 73 ? -16.553 -1.061 16.642 1.00 96.94 73 GLU A C 1
ATOM 572 O O . GLU A 1 73 ? -16.773 -0.412 17.669 1.00 96.94 73 GLU A O 1
ATOM 577 N N . GLY A 1 74 ? -16.692 -2.391 16.608 1.00 97.38 74 GLY A N 1
ATOM 578 C CA . GLY A 1 74 ? -17.134 -3.193 17.751 1.00 97.38 74 GLY A CA 1
ATOM 579 C C . GLY A 1 74 ? -16.154 -3.191 18.931 1.00 97.38 74 GLY A C 1
ATOM 580 O O . GLY A 1 74 ? -16.583 -3.156 20.086 1.00 97.38 74 GLY A O 1
ATOM 581 N N . LEU A 1 75 ? -14.844 -3.197 18.671 1.00 97.19 75 LEU A N 1
ATOM 582 C CA . LEU A 1 75 ? -13.810 -3.062 19.703 1.00 97.19 75 LEU A CA 1
ATOM 583 C C . LEU A 1 75 ? -13.827 -1.665 20.332 1.00 97.19 75 LEU A C 1
ATOM 585 O O . LEU A 1 75 ? -13.731 -1.543 21.554 1.00 97.19 75 LEU A O 1
ATOM 589 N N . LYS A 1 76 ? -14.021 -0.614 19.528 1.00 97.19 76 LYS A N 1
ATOM 590 C CA . LYS A 1 76 ? -14.120 0.762 20.024 1.00 97.19 76 LYS A CA 1
ATOM 591 C C . LYS A 1 76 ? -15.325 0.950 20.954 1.00 97.19 76 LYS A C 1
ATOM 593 O O . LYS A 1 76 ? -15.160 1.467 22.056 1.00 97.19 76 LYS A O 1
ATOM 598 N N . ALA A 1 77 ? -16.502 0.452 20.572 1.00 96.25 77 ALA A N 1
ATOM 599 C CA . ALA A 1 77 ? -17.700 0.510 21.416 1.00 96.25 77 ALA A CA 1
ATOM 600 C C . ALA A 1 77 ? -17.535 -0.264 22.744 1.00 96.25 77 ALA A C 1
ATOM 602 O O . ALA A 1 77 ? -18.033 0.156 23.793 1.00 96.25 77 ALA A O 1
ATOM 603 N N . GLN A 1 78 ? -16.798 -1.382 22.730 1.00 95.75 78 GLN A N 1
ATOM 604 C CA . GLN A 1 78 ? -16.460 -2.127 23.947 1.00 95.75 78 GLN A CA 1
ATOM 605 C C . GLN A 1 78 ? -15.506 -1.359 24.869 1.00 95.75 78 GLN A C 1
ATOM 607 O O . GLN A 1 78 ? -15.673 -1.440 26.087 1.00 95.75 78 GLN A O 1
ATOM 612 N N . LEU A 1 79 ? -14.535 -0.620 24.322 1.00 96.19 79 LEU A N 1
ATOM 613 C CA . LEU A 1 79 ? -13.656 0.253 25.107 1.00 96.19 79 LEU A CA 1
ATOM 614 C C . LEU A 1 79 ? -14.454 1.385 25.762 1.00 96.19 79 LEU A C 1
ATOM 616 O O . LEU A 1 79 ? -14.430 1.495 26.983 1.00 96.19 79 LEU A O 1
ATOM 620 N N . GLU A 1 80 ? -15.263 2.117 24.990 1.00 96.25 80 GLU A N 1
ATOM 621 C CA . GLU A 1 80 ? -16.126 3.197 25.503 1.00 96.25 80 GLU A CA 1
ATOM 622 C C . GLU A 1 80 ? -17.052 2.699 26.641 1.00 96.25 80 GLU A C 1
ATOM 624 O O . GLU A 1 80 ? -17.199 3.351 27.678 1.00 96.25 80 GLU A O 1
ATOM 629 N N . THR A 1 81 ? -17.603 1.484 26.510 1.00 95.94 81 THR A N 1
ATOM 630 C CA . THR A 1 81 ? -18.424 0.835 27.554 1.00 95.94 81 THR A CA 1
ATOM 631 C C . THR A 1 81 ? -17.613 0.466 28.806 1.00 95.94 81 THR A C 1
ATOM 633 O O . THR A 1 81 ? -18.088 0.623 29.937 1.00 95.94 81 THR A O 1
ATOM 636 N N . LYS A 1 82 ? -16.384 -0.039 28.636 1.00 95.62 82 LYS A N 1
ATOM 637 C CA . LYS A 1 82 ? -15.495 -0.397 29.752 1.00 95.62 82 LYS A CA 1
ATOM 638 C C . LYS A 1 82 ? -15.010 0.842 30.499 1.00 95.62 82 LYS A C 1
ATOM 640 O O . LYS A 1 82 ? -15.050 0.829 31.726 1.00 95.62 82 LYS A O 1
ATOM 645 N N . ASP A 1 83 ? -14.652 1.913 29.799 1.00 97.00 83 ASP A N 1
ATOM 646 C CA . ASP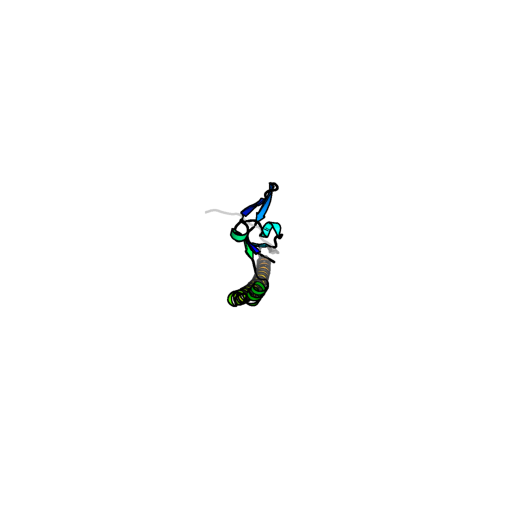 A 1 83 ? -14.213 3.175 30.405 1.00 97.00 83 ASP A CA 1
ATOM 647 C C . ASP A 1 83 ? -15.334 3.832 31.226 1.00 97.00 83 ASP A C 1
ATOM 649 O O . ASP A 1 83 ? -15.113 4.262 32.365 1.00 97.00 83 ASP A O 1
ATOM 653 N N . ALA A 1 84 ? -16.570 3.822 30.712 1.00 95.19 84 ALA A N 1
ATOM 654 C CA . ALA A 1 84 ? -17.748 4.261 31.463 1.00 95.19 84 ALA A CA 1
ATOM 655 C C . ALA A 1 84 ? -17.977 3.409 32.729 1.00 95.19 84 ALA A C 1
ATOM 657 O O . ALA A 1 84 ? -18.260 3.946 33.803 1.00 95.19 84 ALA A O 1
ATOM 658 N N . THR A 1 85 ? -17.788 2.088 32.631 1.00 95.81 85 THR A N 1
ATOM 659 C CA . THR A 1 85 ? -17.907 1.158 33.769 1.00 95.81 85 THR A CA 1
ATOM 660 C C . THR A 1 85 ? -16.821 1.408 34.823 1.00 95.81 85 THR A C 1
ATOM 662 O O . THR A 1 85 ? -17.124 1.464 36.013 1.00 95.81 85 THR A O 1
ATOM 665 N N . ILE A 1 86 ? -15.567 1.609 34.405 1.00 95.94 86 ILE A N 1
ATOM 666 C CA . ILE A 1 86 ? -14.438 1.932 35.292 1.00 95.94 86 ILE A CA 1
ATOM 667 C C . ILE A 1 86 ? -14.689 3.262 36.012 1.00 95.94 86 ILE A C 1
ATOM 669 O O . ILE A 1 86 ? -14.500 3.347 37.224 1.00 95.94 86 ILE A O 1
ATOM 673 N N . SER A 1 87 ? -15.183 4.276 35.298 1.00 94.31 87 SER A N 1
ATOM 674 C CA . SER A 1 87 ? -15.540 5.573 35.886 1.00 94.31 87 SER A CA 1
ATOM 675 C C . SER A 1 87 ? -16.633 5.435 36.954 1.00 94.31 87 SER A C 1
ATOM 677 O O . SER A 1 87 ? -16.493 5.967 38.055 1.00 94.31 87 SER A O 1
ATOM 679 N N . ALA A 1 88 ? -17.690 4.664 36.675 1.00 94.06 88 ALA A N 1
ATOM 680 C CA . ALA A 1 88 ? -18.767 4.410 37.634 1.00 94.06 88 ALA A CA 1
ATOM 681 C C . ALA A 1 88 ? -18.285 3.646 38.885 1.00 94.06 88 ALA A C 1
ATOM 683 O O . ALA A 1 88 ? -18.637 4.013 40.008 1.00 94.06 88 ALA A O 1
ATOM 684 N N . LEU A 1 89 ? -17.444 2.620 38.708 1.00 93.94 89 LEU A N 1
ATOM 685 C CA . LEU A 1 89 ? -16.865 1.851 39.816 1.00 93.94 89 LEU A CA 1
ATOM 686 C C . LEU A 1 89 ? -15.919 2.699 40.679 1.00 93.94 89 LEU A C 1
ATOM 688 O O . LEU A 1 89 ? -15.985 2.615 41.904 1.00 93.94 89 LEU A O 1
ATOM 692 N N . ASN A 1 90 ? -15.091 3.550 40.067 1.00 93.94 90 ASN A N 1
ATOM 693 C CA . ASN A 1 90 ? -14.211 4.468 40.792 1.00 93.94 90 ASN A CA 1
ATOM 694 C C . ASN A 1 90 ? -15.009 5.480 41.629 1.00 93.94 90 ASN A C 1
ATOM 696 O O . ASN A 1 90 ? -14.703 5.665 42.806 1.00 93.94 90 ASN A O 1
ATOM 700 N N . ASN A 1 91 ? -16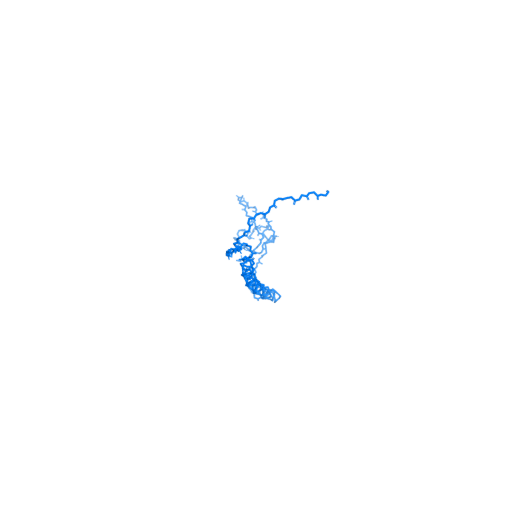.078 6.063 41.075 1.00 92.06 91 ASN A N 1
ATOM 701 C CA . ASN A 1 91 ? -16.966 6.955 41.828 1.00 92.06 91 ASN A CA 1
ATOM 702 C C . ASN A 1 91 ? -17.595 6.236 43.037 1.00 92.06 91 ASN A C 1
ATOM 704 O O . ASN A 1 91 ? -17.572 6.756 44.152 1.00 92.06 91 ASN A O 1
ATOM 708 N N . SER A 1 92 ? -18.082 5.004 42.845 1.00 91.81 92 SER A N 1
ATOM 709 C CA . SER A 1 92 ? -18.654 4.193 43.930 1.00 91.81 92 SER A CA 1
ATOM 710 C C . SER A 1 92 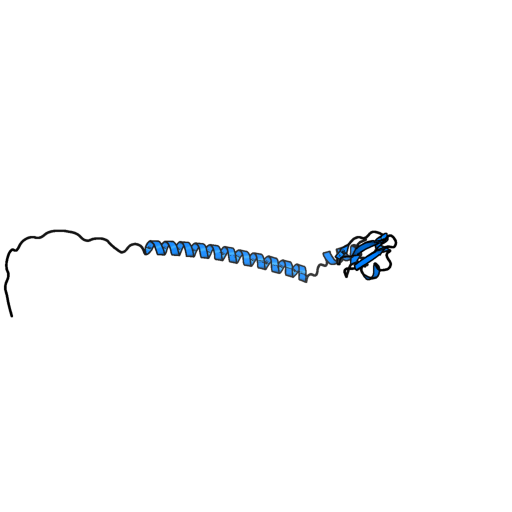? -17.625 3.833 45.016 1.00 91.81 92 SER A C 1
ATOM 712 O O . SER A 1 92 ? -17.952 3.835 46.204 1.00 91.81 92 SER A O 1
ATOM 714 N N . LEU A 1 93 ? -16.364 3.585 44.640 1.00 90.06 93 LEU A N 1
ATOM 715 C CA . LEU A 1 93 ? -15.271 3.352 45.588 1.00 90.06 93 LEU A CA 1
ATOM 716 C C . LEU A 1 93 ? -14.959 4.590 46.440 1.00 90.06 93 LEU A C 1
ATOM 718 O O . LEU A 1 93 ? -14.779 4.450 47.650 1.00 90.06 93 LEU A O 1
ATOM 722 N N . GLU A 1 94 ? -14.923 5.790 45.857 1.00 90.12 94 GLU A N 1
ATOM 723 C CA . GLU A 1 94 ? -14.726 7.031 46.626 1.00 90.12 94 GLU A CA 1
ATOM 724 C C . GLU A 1 94 ? -15.919 7.337 47.551 1.00 90.12 94 GLU A C 1
ATOM 726 O O . GLU A 1 94 ? -15.734 7.720 48.712 1.00 90.12 94 GLU A O 1
ATOM 731 N N . GLU A 1 95 ? -17.148 7.064 47.107 1.00 87.69 95 GLU A N 1
ATOM 732 C CA . GLU A 1 95 ? -18.334 7.120 47.969 1.00 87.69 95 GLU A CA 1
ATOM 733 C C . GLU A 1 95 ? -18.271 6.141 49.153 1.00 87.69 95 GLU A C 1
ATOM 735 O O . GLU A 1 95 ? -18.708 6.477 50.254 1.00 87.69 95 GLU A O 1
ATOM 740 N N . MET A 1 96 ? -17.745 4.926 48.970 1.00 83.31 96 MET A N 1
ATOM 741 C CA . MET A 1 96 ? -17.577 3.985 50.085 1.00 83.31 96 MET A CA 1
ATOM 742 C C . MET A 1 96 ? -16.447 4.414 51.028 1.00 83.31 96 MET A C 1
ATOM 744 O O . MET A 1 96 ? -16.637 4.401 52.244 1.00 83.31 96 MET A O 1
ATOM 748 N N . LYS A 1 97 ? -15.297 4.860 50.501 1.00 84.12 97 LYS A N 1
ATOM 749 C CA . LYS A 1 97 ? -14.173 5.369 51.313 1.00 84.12 97 LYS A CA 1
ATOM 750 C C . LYS A 1 97 ? -14.582 6.537 52.211 1.00 84.12 97 LYS A C 1
ATOM 752 O O . LYS A 1 97 ? -14.130 6.613 53.352 1.00 84.12 97 LYS A O 1
ATOM 757 N N . THR A 1 98 ? -15.428 7.436 51.708 1.00 77.19 98 THR A N 1
ATOM 758 C CA . THR A 1 98 ? -15.953 8.571 52.483 1.00 77.19 98 THR A CA 1
ATOM 759 C C . THR A 1 98 ? -16.965 8.126 53.541 1.00 77.19 98 THR A C 1
ATOM 761 O O . THR A 1 98 ? -16.869 8.571 54.680 1.00 77.19 98 THR A O 1
ATOM 764 N N . LYS A 1 99 ? -17.862 7.178 53.231 1.00 73.69 99 LYS A N 1
ATOM 765 C CA . LYS A 1 99 ? -18.840 6.629 54.197 1.00 73.69 99 LYS A CA 1
ATOM 766 C C . LYS A 1 99 ? -18.207 5.811 55.338 1.00 73.69 99 LYS A C 1
ATOM 768 O O . LYS A 1 99 ? 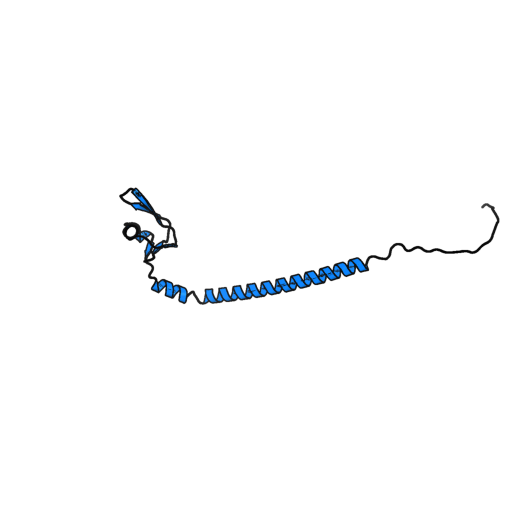-18.804 5.718 56.404 1.00 73.69 99 LYS A O 1
ATOM 773 N N . VAL A 1 100 ? -17.007 5.249 55.150 1.00 63.62 100 VAL A N 1
ATOM 774 C CA . VAL A 1 100 ? -16.280 4.468 56.181 1.00 63.62 100 VAL A CA 1
ATOM 775 C C . VAL A 1 100 ? -15.494 5.352 57.175 1.00 63.62 100 VAL A C 1
ATOM 777 O O . VAL A 1 100 ? -15.052 4.869 58.214 1.00 63.62 100 VAL A O 1
ATOM 780 N N . LYS A 1 101 ? -15.359 6.661 56.917 1.00 59.94 101 LYS A N 1
ATOM 781 C CA . LYS A 1 101 ? -14.809 7.647 57.867 1.00 59.94 101 LYS A CA 1
ATOM 782 C C . LYS A 1 101 ? -15.929 8.584 58.340 1.00 59.94 101 LYS A C 1
ATOM 784 O O . LYS A 1 101 ? -16.052 9.681 57.794 1.00 59.94 101 LYS A O 1
ATOM 789 N N . PRO A 1 102 ? -16.748 8.181 59.330 1.00 53.91 102 PRO A N 1
ATOM 790 C CA . PRO A 1 102 ? -16.353 8.495 60.711 1.00 53.91 102 PRO A CA 1
ATOM 791 C C . PRO A 1 102 ? -16.910 7.527 61.780 1.00 53.91 102 PRO A C 1
ATOM 793 O O . PRO A 1 102 ? -18.120 7.484 61.993 1.00 53.91 102 PRO A O 1
ATOM 796 N N . ASN A 1 103 ? -16.053 6.822 62.531 1.00 45.09 103 ASN A N 1
ATOM 797 C CA . ASN A 1 103 ? -16.459 6.291 63.845 1.00 45.09 103 ASN A CA 1
ATOM 798 C C . ASN A 1 103 ? -15.289 5.993 64.804 1.00 45.09 103 ASN A C 1
ATOM 800 O O . ASN A 1 103 ? -15.258 4.946 65.447 1.00 45.09 103 ASN A O 1
ATOM 804 N N . GLU A 1 104 ? -14.332 6.914 64.919 1.00 52.72 104 GLU A N 1
ATOM 805 C CA . GLU A 1 104 ? -13.449 6.967 66.088 1.00 52.72 104 GLU A CA 1
ATOM 806 C C . GLU A 1 104 ? -13.464 8.387 66.664 1.00 52.72 104 GLU A C 1
ATOM 808 O O . GLU A 1 104 ? -13.542 9.364 65.922 1.00 52.72 104 GLU A O 1
ATOM 813 N N . THR A 1 105 ? -13.425 8.457 67.997 1.00 46.88 105 THR A N 1
ATOM 814 C CA . THR A 1 105 ? -13.512 9.658 68.847 1.00 46.88 105 THR A CA 1
ATOM 815 C C . THR A 1 105 ? -14.779 10.511 68.701 1.00 46.88 105 THR A C 1
ATOM 817 O O . THR A 1 105 ? -14.789 11.488 67.962 1.00 46.88 105 THR A O 1
ATOM 820 N N . ASP A 1 106 ? -15.782 10.244 69.550 1.00 40.44 106 ASP A N 1
ATOM 821 C CA . ASP A 1 106 ? -16.440 11.355 70.250 1.00 40.44 106 ASP A CA 1
ATOM 822 C C . ASP A 1 106 ? -16.819 11.017 71.710 1.00 40.44 106 ASP A C 1
ATOM 824 O O . ASP A 1 106 ? -17.780 10.316 72.023 1.00 40.44 106 ASP A O 1
ATOM 828 N N . THR A 1 107 ? -15.924 11.460 72.591 1.00 39.56 107 THR A N 1
ATOM 829 C CA . THR A 1 107 ? -16.143 12.159 73.866 1.00 39.56 107 THR A CA 1
ATOM 830 C C . THR A 1 107 ? -17.469 11.982 74.629 1.00 39.56 107 THR A C 1
ATOM 832 O O . THR A 1 107 ? -18.546 12.330 74.149 1.00 39.56 107 THR A O 1
ATOM 835 N N . LYS A 1 108 ? -17.377 11.606 75.918 1.00 38.72 108 LYS A N 1
ATOM 836 C CA . LYS A 1 108 ? -18.498 11.684 76.874 1.00 38.72 108 LYS A CA 1
ATOM 837 C C . LYS A 1 108 ? -18.101 12.331 78.211 1.00 38.72 108 LYS A C 1
ATOM 839 O O . LYS A 1 108 ? -17.435 11.723 79.041 1.00 38.72 108 LYS A O 1
ATOM 844 N N . GLU A 1 109 ? -18.600 13.543 78.419 1.00 40.59 109 GLU A N 1
ATOM 845 C CA . GLU A 1 109 ? -18.824 14.236 79.702 1.00 40.59 109 GLU A CA 1
ATOM 846 C C . GLU A 1 109 ? -20.344 14.538 79.790 1.00 40.59 109 GLU A C 1
ATOM 848 O O . GLU A 1 109 ? -21.036 14.371 78.787 1.00 40.59 109 GLU A O 1
ATOM 853 N N . LYS A 1 110 ? -21.004 14.949 80.883 1.00 37.94 110 LYS A N 1
ATOM 854 C CA . LYS A 1 110 ? -20.725 15.254 82.314 1.00 37.94 110 LY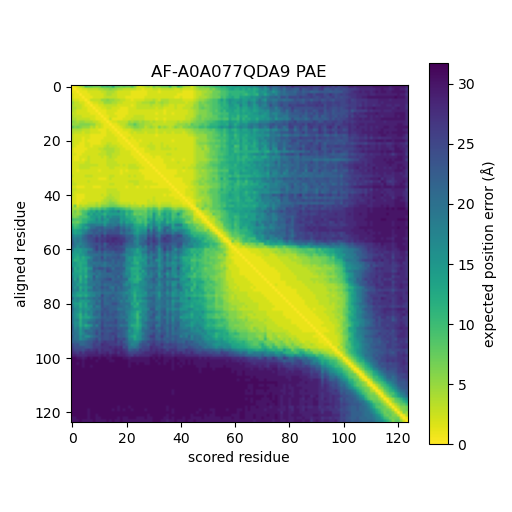S A CA 1
ATOM 855 C C . LYS A 1 110 ? -22.110 15.160 83.038 1.00 37.94 110 LYS A C 1
ATOM 857 O O . LYS A 1 110 ? -23.055 14.707 82.387 1.00 37.94 110 LYS A O 1
ATOM 862 N N . PRO A 1 111 ? -22.356 15.696 84.254 1.00 45.88 111 PRO A N 1
ATOM 863 C CA . PRO A 1 111 ? -21.546 15.861 85.474 1.00 45.88 111 PRO A CA 1
ATOM 864 C C . PRO A 1 111 ? -22.243 15.279 86.751 1.00 45.88 111 PRO A C 1
ATOM 866 O O . PRO A 1 111 ? -23.358 14.780 86.683 1.00 45.88 111 PRO A O 1
ATOM 869 N N . GLU A 1 112 ? -21.578 15.423 87.911 1.00 34.16 112 GLU A N 1
ATOM 870 C CA . GLU A 1 112 ? -22.127 15.680 89.277 1.00 34.16 112 GLU A CA 1
ATOM 871 C C . GLU A 1 112 ? -23.065 14.702 90.045 1.00 34.16 112 GLU A C 1
ATOM 873 O O . GLU A 1 112 ? -24.248 14.572 89.751 1.00 34.16 112 GLU A O 1
ATOM 878 N N . ALA A 1 113 ? -22.5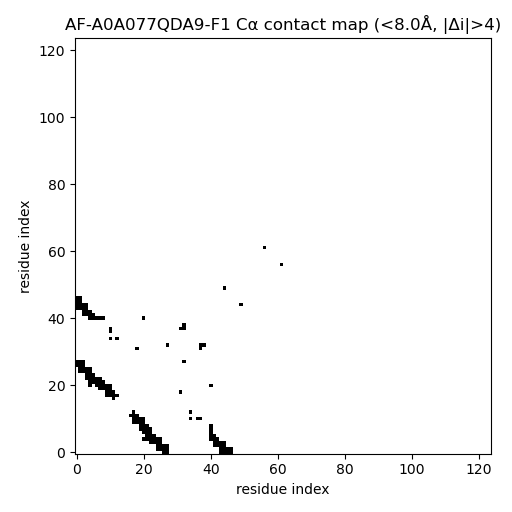40 14.173 91.170 1.00 35.78 113 ALA A N 1
ATOM 879 C CA . ALA A 1 113 ? -23.162 14.050 92.515 1.00 35.78 113 ALA A CA 1
ATOM 880 C C . ALA A 1 113 ? -22.077 13.550 93.511 1.00 35.78 113 ALA A C 1
ATOM 882 O O . ALA A 1 113 ? -21.566 12.448 93.351 1.00 35.78 113 ALA A O 1
ATOM 883 N N . ASP A 1 114 ? -21.438 14.428 94.289 1.00 37.22 114 ASP A N 1
ATOM 884 C CA . ASP A 1 114 ? -21.660 14.723 95.727 1.00 37.22 114 ASP A CA 1
ATOM 885 C C . ASP A 1 114 ? -21.359 13.605 96.765 1.00 37.22 114 ASP A C 1
ATOM 887 O O . ASP A 1 114 ? -21.806 12.469 96.657 1.00 37.22 114 ASP A O 1
ATOM 891 N N . ASN A 1 115 ? -20.705 14.048 97.852 1.00 39.38 115 ASN A N 1
ATOM 892 C CA . ASN A 1 115 ? -20.608 13.479 99.206 1.00 39.38 115 ASN A CA 1
ATOM 893 C C . ASN A 1 115 ? -19.691 12.274 99.531 1.00 39.38 115 ASN A C 1
ATOM 895 O O . ASN A 1 115 ? -19.538 11.332 98.766 1.00 39.38 115 ASN A O 1
ATOM 899 N N . GLY A 1 116 ? -19.157 12.269 100.770 1.00 35.31 116 GLY A N 1
ATOM 900 C CA . GLY A 1 116 ? -18.690 11.036 101.442 1.00 35.31 116 GLY A CA 1
ATOM 901 C C . GLY A 1 116 ? -17.218 10.943 101.892 1.00 35.31 116 GLY A C 1
ATOM 902 O O . GLY A 1 116 ? -16.440 10.160 101.364 1.00 35.31 116 GLY A O 1
ATOM 903 N N . LYS A 1 117 ? -16.835 11.675 102.944 1.00 50.19 117 LYS A N 1
ATOM 904 C CA . LYS A 1 117 ? -15.551 11.533 103.677 1.00 50.19 117 LYS A CA 1
ATOM 905 C C . LYS A 1 117 ? -15.525 10.247 104.543 1.00 50.19 117 LYS A C 1
ATOM 907 O O . LYS A 1 117 ? -16.562 9.955 105.134 1.00 50.19 117 LYS A O 1
ATOM 912 N N . LYS A 1 118 ? -14.329 9.644 104.770 1.00 48.00 118 LYS A N 1
ATOM 913 C CA . LYS A 1 118 ? -13.972 8.460 105.637 1.00 48.00 118 LYS A CA 1
ATOM 914 C C . LYS A 1 118 ? -13.919 7.108 104.881 1.00 48.00 118 LYS A C 1
ATOM 916 O O . LYS A 1 118 ? -14.685 6.936 103.951 1.00 48.00 118 LYS A O 1
ATOM 921 N N . GLN A 1 119 ? -13.092 6.104 105.222 1.00 46.75 119 GLN A N 1
ATOM 922 C CA . GLN A 1 119 ? -12.031 5.932 106.245 1.00 46.75 119 GLN A CA 1
ATOM 923 C C . GLN A 1 119 ? -11.074 4.784 105.821 1.00 46.75 119 GLN A C 1
ATOM 925 O O . GLN A 1 119 ? -11.483 3.915 105.058 1.00 46.75 119 GLN A O 1
ATOM 930 N N . SER A 1 120 ? -9.842 4.743 106.344 1.00 49.38 120 SER A N 1
ATOM 931 C CA . SER A 1 120 ? -8.922 3.591 106.200 1.00 49.38 120 SER A CA 1
ATOM 932 C C . SER A 1 120 ? -9.238 2.436 107.170 1.00 49.38 120 SER A C 1
ATOM 934 O O . SER A 1 120 ? -9.916 2.676 108.172 1.00 49.38 120 SER A O 1
ATOM 936 N N . SER A 1 121 ? -8.640 1.260 106.884 1.00 43.94 121 SER A N 1
ATOM 937 C CA . SER A 1 121 ? -8.460 0.015 107.688 1.00 43.94 121 SER A CA 1
ATOM 938 C C . SER A 1 121 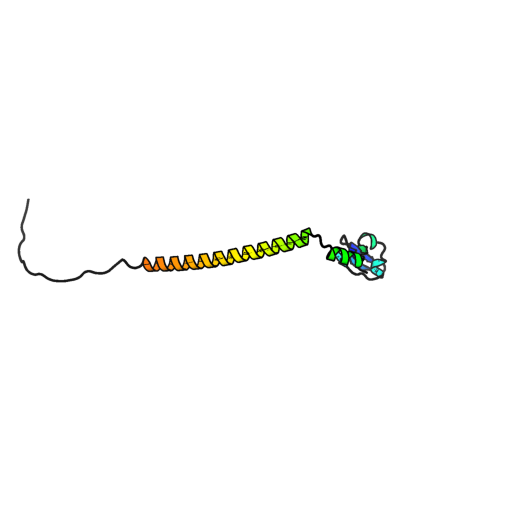? -9.168 -1.219 107.100 1.00 43.94 121 SER A C 1
ATOM 940 O O . SER A 1 121 ? -10.236 -1.066 106.521 1.00 43.94 121 SER A O 1
ATOM 942 N N . ALA A 1 122 ? -8.705 -2.466 107.275 1.00 41.03 122 ALA A N 1
ATOM 943 C CA . ALA A 1 122 ? -7.369 -3.031 107.559 1.00 41.03 122 ALA A CA 1
ATOM 944 C C . ALA A 1 122 ? -7.444 -4.578 107.419 1.00 41.03 122 ALA A C 1
ATOM 946 O O . ALA A 1 122 ? -8.510 -5.131 107.662 1.00 41.03 122 ALA A O 1
ATOM 947 N N . ASP A 1 123 ? -6.311 -5.216 107.096 1.00 38.25 123 ASP A N 1
ATOM 948 C CA . ASP A 1 123 ? -5.906 -6.624 107.343 1.00 38.25 123 ASP A CA 1
ATOM 949 C C . ASP A 1 123 ? -6.775 -7.853 106.982 1.00 38.25 123 ASP A C 1
ATOM 951 O O . ASP A 1 123 ? -7.963 -7.969 107.287 1.00 38.25 123 ASP A O 1
ATOM 955 N N . SER A 1 124 ? -6.071 -8.873 106.470 1.00 38.09 124 SER A N 1
ATOM 956 C CA . SER A 1 124 ? -6.240 -10.312 106.758 1.00 38.09 124 SER A CA 1
ATOM 957 C C . SER A 1 124 ? -4.928 -11.045 106.469 1.00 38.09 124 SER A C 1
ATOM 959 O O . SER A 1 124 ? -4.289 -10.680 105.457 1.00 38.09 124 SER A O 1
#

Sequence (124 aa):
MKYLVSNTAILNFVDGTQVELYPGIHSFTKEVVNHWAFAAHAQPIDENELKQKDSNAPSSLKAEIKKLTAENEGLKAQLETKDATISALNNSLEEMKTKVKPNETDTKEKPEADNGKKQSSADS

pLDDT: mean 79.58, std 21.02, range [34.16, 97.38]

Solvent-accessible surface area (backbone atoms only — not comparable to full-atom values): 7814 Å² total; per-residue (Å²): 117,41,25,42,24,74,49,73,47,75,47,79,47,97,88,71,52,74,48,77,44,62,59,42,82,47,74,71,56,72,70,59,62,66,36,89,66,35,69,80,40,36,44,82,48,58,70,66,59,49,54,49,48,61,74,54,51,50,71,65,59,59,48,49,51,53,49,54,51,52,48,53,54,53,52,50,55,51,48,58,53,47,54,53,49,52,52,52,52,51,54,53,50,54,55,48,60,52,69,70,65,81,87,76,89,83,88,86,86,87,82,92,82,86,88,82,87,84,83,89,86,78,91,132

Secondary structure (DSSP, 8-state):
-EEEE-S-EEEE-TTS-EEEEPSEEEE--HHHHTSTTHHHHEEEE-HHHHHHHHHT--HHHHHHHHHHHHHHHHHHHHHHHHHHHHHHHHHHHHHHHHHT---S--------------------

InterPro domains:
  IPR041671 Csm1 N-terminal domain [PF18504] (65-112)

Radius of gyration: 43.96 Å; Cα contacts (8 Å, |Δi|>4): 81; chains: 1; bounding box: 53×28×132 Å

Foldseek 3Di:
DKKAFCDWDWQADPVRDIDIDDGDIDDDDPVLVPRPCNVVGIDDDDVVVVVVCVVPVDPVVVVVVVVVVVVVVVVVVVVVVVVVVVVVVVVVVVVVVVVVPDDDDDDDDDDDDDDDDDDDDDDD

Nearest PDB structures (foldseek):
  5ot7-assembly1_7  TM=3.544E-01  e=6.656E+00  Thermus thermophilus HB8